Protein AF-A0A958IVW7-F1 (afdb_monomer_lite)

Foldseek 3Di:
DVVVVVVVVLVVCVVVVVPDVLQVVVCLVVPDDNDDPCRCVVVDDQPPHDDDDPDDSNCSNVD

Secondary structure (DSSP, 8-state):
-HHHHHHHHHHHHHHHHHHSTTT-HHHHHTT-----HHHHHHH---TT--------SSSGGG-

Structure (mmCIF, N/CA/C/O backbone):
data_AF-A0A958IVW7-F1
#
_entry.id   AF-A0A958IVW7-F1
#
loop_
_atom_site.group_PDB
_atom_site.id
_atom_site.type_symbol
_atom_site.label_atom_id
_atom_site.label_alt_id
_atom_site.label_comp_id
_atom_site.label_asym_id
_atom_site.label_entity_id
_atom_site.label_seq_id
_atom_site.pdbx_PDB_ins_code
_atom_site.Cartn_x
_atom_site.Cartn_y
_atom_site.Cartn_z
_atom_site.occupancy
_atom_site.B_iso_or_equiv
_atom_site.auth_seq_id
_atom_site.auth_comp_id
_atom_site.auth_asym_id
_atom_site.auth_atom_id
_atom_site.pdbx_PDB_model_num
ATOM 1 N N . ARG A 1 1 ? 20.288 5.367 -14.534 1.00 59.19 1 ARG A N 1
ATOM 2 C CA . ARG A 1 1 ? 20.378 3.957 -14.995 1.00 59.19 1 ARG A CA 1
ATOM 3 C C . ARG A 1 1 ? 19.746 2.941 -14.025 1.00 59.19 1 ARG A C 1
ATOM 5 O O . ARG A 1 1 ? 19.226 1.946 -14.501 1.00 59.19 1 ARG A O 1
ATOM 12 N N . TYR A 1 2 ? 19.725 3.168 -12.700 1.00 63.50 2 TYR A N 1
ATOM 13 C CA . TYR A 1 2 ? 19.034 2.280 -11.738 1.00 63.50 2 TYR A CA 1
ATOM 14 C C . TYR A 1 2 ? 17.502 2.258 -11.876 1.00 63.50 2 TYR A C 1
ATOM 16 O O . TYR A 1 2 ? 16.879 1.229 -11.635 1.00 63.50 2 TYR A O 1
ATOM 24 N N . PHE A 1 3 ? 16.892 3.367 -12.307 1.00 83.06 3 PHE A N 1
ATOM 25 C CA . PHE A 1 3 ? 15.436 3.477 -12.430 1.00 83.06 3 PHE A CA 1
ATOM 26 C C . PHE A 1 3 ? 14.819 2.464 -13.406 1.00 83.06 3 PHE A C 1
ATOM 28 O O . PHE A 1 3 ? 13.779 1.896 -13.088 1.00 83.06 3 PHE A O 1
ATOM 35 N N . ASP A 1 4 ? 15.479 2.156 -14.527 1.00 92.88 4 ASP A N 1
ATOM 36 C CA . ASP A 1 4 ? 14.962 1.188 -15.507 1.00 92.88 4 ASP A CA 1
ATOM 37 C C . ASP A 1 4 ? 14.998 -0.246 -14.972 1.00 92.88 4 ASP A C 1
ATOM 39 O O . ASP A 1 4 ? 14.040 -1.002 -15.135 1.00 92.88 4 ASP A O 1
ATOM 43 N N . LEU A 1 5 ? 16.078 -0.610 -14.273 1.00 92.81 5 LEU A N 1
ATOM 44 C CA . LEU A 1 5 ? 16.199 -1.914 -13.620 1.00 92.81 5 LEU A CA 1
ATOM 45 C C . LEU A 1 5 ? 15.195 -2.057 -12.474 1.00 92.81 5 LEU A C 1
ATOM 47 O O . LEU A 1 5 ? 14.550 -3.099 -12.357 1.00 92.81 5 LEU A O 1
ATOM 51 N N . ASN A 1 6 ? 15.004 -1.004 -11.676 1.00 89.31 6 ASN A N 1
ATOM 52 C CA . ASN A 1 6 ? 14.005 -0.986 -10.611 1.00 89.31 6 ASN A CA 1
ATOM 53 C C . ASN A 1 6 ? 12.594 -1.137 -11.182 1.00 89.31 6 ASN A C 1
ATOM 55 O O . ASN A 1 6 ? 11.838 -1.982 -10.706 1.00 89.31 6 ASN A O 1
ATOM 59 N N . LYS A 1 7 ? 12.267 -0.388 -12.241 1.00 90.12 7 LYS A N 1
ATOM 60 C CA . LYS A 1 7 ? 10.986 -0.485 -12.946 1.00 90.12 7 LYS A CA 1
ATOM 61 C C . LYS A 1 7 ? 10.762 -1.886 -13.511 1.00 90.12 7 LYS A C 1
ATOM 63 O O . LYS A 1 7 ? 9.695 -2.459 -13.318 1.00 90.12 7 LYS A O 1
ATOM 68 N N . ALA A 1 8 ? 11.768 -2.473 -14.157 1.00 93.56 8 ALA A N 1
ATOM 69 C CA . ALA A 1 8 ? 11.677 -3.830 -14.688 1.00 93.56 8 ALA A CA 1
ATOM 70 C C . ALA A 1 8 ? 11.465 -4.869 -13.575 1.00 93.56 8 ALA A C 1
ATOM 72 O O . ALA A 1 8 ? 10.643 -5.773 -13.718 1.00 93.56 8 ALA A O 1
ATOM 73 N N . ALA A 1 9 ? 12.175 -4.735 -12.454 1.00 91.75 9 ALA A N 1
ATOM 74 C CA . ALA A 1 9 ? 12.022 -5.620 -11.307 1.00 91.75 9 ALA A CA 1
ATOM 75 C C . ALA A 1 9 ? 10.628 -5.496 -10.669 1.00 91.75 9 ALA A C 1
ATOM 77 O O . ALA A 1 9 ? 10.014 -6.510 -10.341 1.00 91.75 9 ALA A O 1
ATOM 78 N N . TRP A 1 10 ? 10.109 -4.273 -10.546 1.00 91.12 10 TRP A N 1
ATOM 79 C CA . TRP A 1 10 ? 8.739 -4.005 -10.108 1.00 91.12 10 TRP A CA 1
ATOM 80 C C . TRP A 1 10 ? 7.713 -4.659 -11.032 1.00 91.12 10 TRP A C 1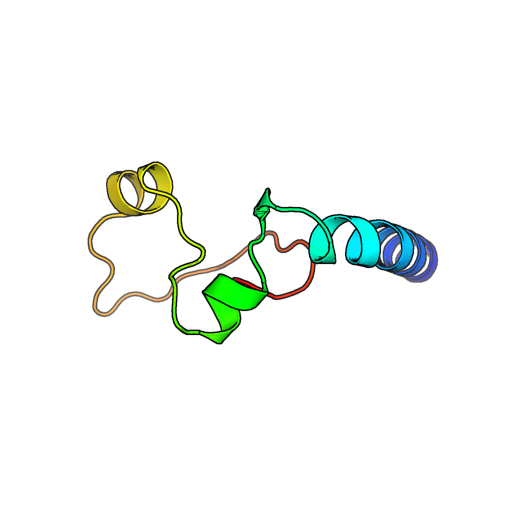
ATOM 82 O O . TRP A 1 10 ? 6.950 -5.507 -10.578 1.00 91.12 10 TRP A O 1
ATOM 92 N N . ASN A 1 11 ? 7.784 -4.388 -12.337 1.00 92.44 11 ASN A N 1
ATOM 93 C CA . ASN A 1 11 ? 6.866 -4.950 -13.330 1.00 92.44 11 ASN A CA 1
ATOM 94 C C . ASN A 1 11 ? 6.858 -6.486 -13.352 1.00 92.44 11 ASN A C 1
ATOM 96 O O . ASN A 1 11 ? 5.839 -7.087 -13.679 1.00 92.44 11 ASN A O 1
ATOM 100 N N . ARG A 1 12 ? 7.975 -7.141 -13.007 1.00 93.75 12 ARG A N 1
ATOM 101 C CA . ARG A 1 12 ? 8.032 -8.608 -12.890 1.00 93.75 12 ARG A CA 1
ATOM 102 C C . ARG A 1 12 ? 7.344 -9.134 -11.630 1.00 93.75 12 ARG A C 1
ATOM 104 O O . ARG A 1 12 ? 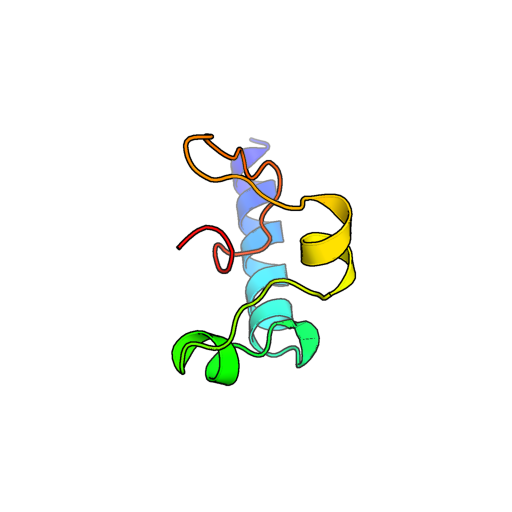6.754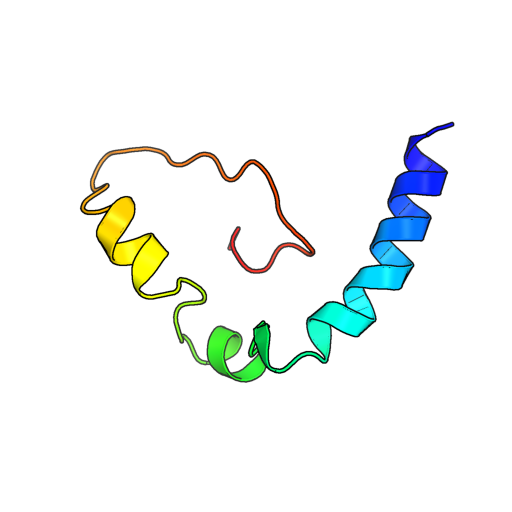 -10.209 -11.678 1.00 93.75 12 ARG A O 1
ATOM 111 N N . ARG A 1 13 ? 7.426 -8.409 -10.510 1.00 92.69 13 ARG A N 1
ATOM 112 C CA . ARG A 1 13 ? 6.861 -8.832 -9.217 1.00 92.69 13 ARG A CA 1
ATOM 113 C C . ARG A 1 13 ? 5.370 -8.539 -9.096 1.00 92.69 13 ARG A C 1
ATOM 115 O O . ARG A 1 13 ? 4.640 -9.377 -8.574 1.00 92.69 13 ARG A O 1
ATOM 122 N N . THR A 1 14 ? 4.907 -7.403 -9.617 1.00 92.50 14 THR A N 1
ATOM 123 C CA . THR A 1 14 ? 3.506 -6.968 -9.498 1.00 92.50 14 THR A CA 1
ATOM 124 C C . THR A 1 14 ? 2.500 -8.051 -9.910 1.00 92.50 14 THR A C 1
ATOM 126 O O . THR A 1 14 ? 1.625 -8.348 -9.104 1.00 92.50 14 THR A O 1
ATOM 129 N N . PRO A 1 15 ? 2.629 -8.751 -11.057 1.00 93.12 15 PRO A N 1
ATOM 130 C CA . PRO A 1 15 ? 1.660 -9.781 -11.437 1.00 93.12 15 PRO A CA 1
ATOM 131 C C . PRO A 1 15 ? 1.609 -10.968 -10.466 1.00 93.12 15 PRO A C 1
ATOM 133 O O . PRO A 1 15 ? 0.562 -11.597 -10.326 1.00 93.12 15 PRO A O 1
ATOM 136 N N . VAL A 1 16 ? 2.729 -11.297 -9.811 1.00 92.69 16 VAL A N 1
ATOM 137 C CA . VAL A 1 16 ? 2.786 -12.355 -8.790 1.00 92.69 16 VAL A CA 1
ATOM 138 C C . VAL A 1 16 ? 2.033 -11.911 -7.541 1.00 92.69 16 VAL A C 1
ATOM 140 O O . VAL A 1 16 ? 1.210 -12.664 -7.028 1.00 92.69 16 VAL A O 1
ATOM 143 N N . HIS A 1 17 ? 2.265 -10.677 -7.093 1.00 89.81 17 HIS A N 1
ATOM 144 C CA . HIS A 1 17 ? 1.560 -10.096 -5.955 1.00 89.81 17 HIS A CA 1
ATOM 145 C C . HIS A 1 17 ? 0.053 -9.981 -6.222 1.00 89.81 17 HIS A C 1
ATOM 147 O O . HIS A 1 17 ? -0.734 -10.475 -5.423 1.00 89.81 17 HIS A O 1
ATOM 153 N N . CYS A 1 18 ? -0.360 -9.474 -7.388 1.00 89.75 18 CYS A N 1
ATOM 154 C CA . CYS A 1 18 ? -1.778 -9.316 -7.725 1.00 89.75 18 CYS A CA 1
ATOM 155 C C . CYS A 1 18 ? -2.566 -10.634 -7.769 1.00 89.75 18 CYS A C 1
ATOM 157 O O . CYS A 1 18 ? -3.771 -10.632 -7.544 1.00 89.75 18 CYS A O 1
ATOM 159 N N . ARG A 1 19 ? -1.915 -11.762 -8.082 1.00 89.38 19 ARG A N 1
ATOM 160 C CA . ARG A 1 19 ? -2.560 -13.088 -8.097 1.00 89.38 19 ARG A CA 1
ATOM 161 C C . ARG A 1 19 ? -2.450 -13.833 -6.769 1.00 89.38 19 ARG A C 1
ATOM 163 O O . ARG A 1 19 ? -3.008 -14.920 -6.633 1.00 89.38 19 ARG A O 1
ATOM 170 N N . SER A 1 20 ? -1.689 -13.303 -5.816 1.00 88.69 20 SER A N 1
ATOM 171 C CA . SER A 1 20 ? -1.488 -13.950 -4.527 1.00 88.69 20 SER A CA 1
ATOM 172 C C . SER A 1 20 ? -2.722 -13.789 -3.650 1.00 88.69 20 SER A C 1
ATOM 174 O O . SER A 1 20 ? -3.269 -12.696 -3.524 1.00 88.69 20 SER A O 1
ATOM 176 N N . LYS A 1 21 ? -3.094 -14.867 -2.952 1.00 87.81 21 LYS A N 1
ATOM 177 C CA . LYS A 1 21 ? -4.122 -14.825 -1.903 1.00 87.81 21 LYS A CA 1
ATOM 178 C C . LYS A 1 21 ? -3.773 -13.852 -0.776 1.00 87.81 21 LYS A C 1
ATOM 180 O O . LYS A 1 21 ? -4.679 -13.373 -0.115 1.00 87.81 21 LYS A O 1
ATOM 185 N N . PHE A 1 22 ? -2.484 -13.566 -0.576 1.00 87.00 22 PHE A N 1
ATOM 186 C CA . PHE A 1 22 ? -2.013 -12.651 0.463 1.00 87.00 22 PHE A CA 1
ATOM 187 C C . PHE A 1 22 ? -2.619 -11.249 0.328 1.00 87.00 22 PHE A C 1
ATOM 189 O O . PHE A 1 22 ? -3.041 -10.678 1.321 1.00 87.00 22 PHE A O 1
ATOM 196 N N . TYR A 1 23 ? -2.697 -10.721 -0.896 1.00 88.44 23 TYR A N 1
ATOM 197 C CA . TYR A 1 23 ? -3.184 -9.360 -1.135 1.00 88.44 23 TYR A CA 1
ATOM 198 C C . TYR A 1 23 ? -4.703 -9.273 -1.305 1.00 88.44 23 TYR A C 1
ATOM 200 O O . TYR A 1 23 ? -5.227 -8.167 -1.321 1.00 88.44 23 TYR A O 1
ATOM 208 N N . ASP A 1 24 ? -5.396 -10.412 -1.459 1.00 90.50 24 ASP A N 1
ATOM 209 C CA . ASP A 1 24 ? -6.863 -10.517 -1.546 1.00 90.50 24 ASP A CA 1
ATOM 210 C C . ASP A 1 24 ? -7.521 -9.334 -2.286 1.00 90.50 24 ASP A C 1
ATOM 212 O O . ASP A 1 24 ? -8.342 -8.601 -1.734 1.00 90.50 24 ASP A O 1
ATOM 216 N N . LEU A 1 25 ? -7.104 -9.097 -3.539 1.00 90.94 25 LEU A N 1
ATOM 217 C CA . LEU A 1 25 ? -7.494 -7.890 -4.281 1.00 90.94 25 LEU A CA 1
ATOM 218 C C . LEU A 1 25 ? -9.005 -7.748 -4.450 1.00 90.94 25 LEU A C 1
ATOM 220 O O . LEU A 1 25 ? -9.519 -6.634 -4.458 1.00 90.94 25 LEU A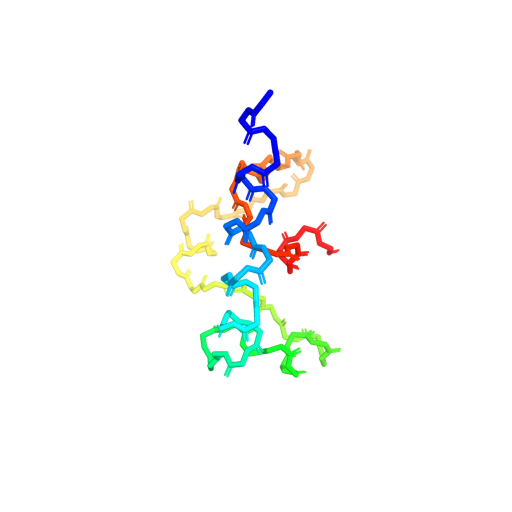 O 1
ATOM 224 N N . GLU A 1 26 ? -9.710 -8.863 -4.614 1.00 91.19 26 GLU A N 1
ATOM 225 C CA . GLU A 1 26 ? -11.163 -8.854 -4.755 1.00 91.19 26 GLU A CA 1
ATOM 226 C C . GLU A 1 26 ? -11.834 -8.493 -3.425 1.00 91.19 26 GLU A C 1
ATOM 228 O O . GLU A 1 26 ? -12.723 -7.640 -3.406 1.00 91.19 26 GLU A O 1
ATOM 233 N N . GLY A 1 27 ? -11.346 -9.035 -2.302 1.00 91.88 27 GLY A N 1
ATOM 234 C CA . GLY A 1 27 ? -11.772 -8.613 -0.971 1.00 91.88 27 GLY A CA 1
ATOM 235 C C . GLY A 1 27 ? -11.508 -7.126 -0.733 1.00 91.88 27 GLY A C 1
ATOM 236 O O . GLY A 1 27 ? -12.423 -6.401 -0.340 1.00 91.88 27 GLY A O 1
ATOM 237 N N . PHE A 1 28 ? -10.306 -6.642 -1.045 1.00 90.75 28 PHE A N 1
ATOM 238 C CA . PHE A 1 28 ? -9.954 -5.226 -0.914 1.00 90.75 28 PHE A CA 1
ATOM 239 C C . PHE A 1 28 ? -10.878 -4.316 -1.737 1.00 90.75 28 PHE A C 1
ATOM 241 O O . PHE A 1 28 ? -11.464 -3.380 -1.199 1.00 90.75 28 PHE A O 1
ATOM 248 N N . LYS A 1 29 ? -11.106 -4.635 -3.019 1.00 89.81 29 LYS A N 1
ATOM 249 C CA . LYS A 1 29 ? -12.043 -3.890 -3.883 1.00 89.81 29 LYS A CA 1
ATOM 250 C C . LYS A 1 29 ? -13.481 -3.903 -3.360 1.00 89.81 29 LYS A C 1
ATOM 252 O O . LYS A 1 29 ? -14.227 -2.970 -3.637 1.00 89.81 29 LYS A O 1
ATOM 257 N N . SER A 1 30 ? -13.875 -4.939 -2.616 1.00 93.88 30 SER A N 1
ATOM 258 C CA . SER A 1 30 ? -15.185 -5.019 -1.955 1.00 93.88 30 SER A CA 1
ATOM 259 C C . SER A 1 30 ? -15.279 -4.235 -0.635 1.00 93.88 30 SER A C 1
ATOM 261 O O . SER A 1 30 ? -16.335 -4.231 -0.008 1.00 93.88 30 SER A O 1
ATOM 263 N N . GLY A 1 31 ? -14.206 -3.551 -0.217 1.00 90.56 31 GLY A N 1
ATOM 264 C CA . GLY A 1 31 ? -14.159 -2.721 0.992 1.00 90.56 31 GLY A CA 1
ATOM 265 C C . GLY A 1 31 ? -13.550 -3.406 2.217 1.00 90.56 31 GLY A C 1
ATOM 266 O O . GLY A 1 31 ? -13.621 -2.865 3.320 1.00 90.56 31 GLY A O 1
ATOM 267 N N . LYS A 1 32 ? -12.945 -4.589 2.060 1.00 90.81 32 LYS A N 1
ATOM 268 C CA . LYS A 1 32 ? -12.178 -5.225 3.138 1.00 90.81 32 LYS A CA 1
ATOM 269 C C . LYS A 1 32 ? -10.877 -4.452 3.375 1.00 90.81 32 LYS A C 1
ATOM 271 O O . LYS A 1 32 ? -10.184 -4.100 2.426 1.00 90.81 32 LYS A O 1
ATOM 276 N N . SER A 1 33 ? -10.522 -4.244 4.642 1.00 89.25 33 SER A N 1
ATOM 277 C CA . SER A 1 33 ? -9.221 -3.672 5.008 1.00 89.25 33 SER A CA 1
ATOM 278 C C . SER A 1 33 ? -8.077 -4.581 4.549 1.00 89.25 33 SER A C 1
ATOM 280 O O . SER A 1 33 ? -8.163 -5.802 4.704 1.00 89.25 33 SER A O 1
ATOM 282 N N . SER A 1 34 ? -7.005 -3.991 4.016 1.00 89.00 34 SER A N 1
ATOM 283 C CA . SER A 1 34 ? -5.754 -4.704 3.734 1.00 89.00 34 SER A CA 1
ATOM 284 C C . SER A 1 34 ? -4.857 -4.859 4.967 1.00 89.00 34 SER A C 1
ATOM 286 O O . SER A 1 34 ? -3.950 -5.688 4.954 1.00 89.00 34 SER A O 1
ATOM 288 N N . LEU A 1 35 ? -5.129 -4.106 6.040 1.00 89.69 35 LEU A N 1
ATOM 289 C CA . LEU A 1 35 ? -4.365 -4.162 7.284 1.00 89.69 35 LEU A CA 1
ATOM 290 C C . LEU A 1 35 ? -4.654 -5.456 8.050 1.00 89.69 35 LEU A C 1
ATOM 292 O O . LEU A 1 35 ? -5.810 -5.832 8.270 1.00 89.69 35 LEU A O 1
ATOM 296 N N . ASN A 1 36 ? -3.591 -6.102 8.508 1.00 88.94 36 ASN A N 1
ATOM 297 C CA . ASN A 1 36 ? -3.629 -7.274 9.367 1.00 88.94 36 ASN A CA 1
ATOM 298 C C . ASN A 1 36 ? -3.834 -6.878 10.834 1.00 88.94 36 ASN A C 1
ATOM 300 O O . ASN A 1 36 ? -3.612 -5.737 11.236 1.00 88.94 36 ASN A O 1
ATOM 304 N N . TYR A 1 37 ? -4.214 -7.855 11.661 1.00 91.31 37 TYR A N 1
ATOM 305 C CA . TYR A 1 37 ? -4.502 -7.614 13.078 1.00 91.31 37 TYR A CA 1
ATOM 306 C C . TYR A 1 37 ? -3.307 -7.008 13.835 1.00 91.31 37 TYR A C 1
ATOM 308 O O . TYR A 1 37 ? -3.501 -6.069 14.595 1.00 91.31 37 TYR A O 1
ATOM 316 N N . ILE A 1 38 ? -2.080 -7.472 13.560 1.00 93.25 38 ILE A N 1
ATOM 317 C CA . ILE A 1 38 ? -0.857 -6.952 14.194 1.00 93.25 38 ILE A CA 1
ATOM 318 C C . ILE A 1 38 ? -0.666 -5.472 13.854 1.00 93.25 38 ILE A C 1
ATOM 320 O O . ILE A 1 38 ? -0.318 -4.681 14.716 1.00 93.25 38 ILE A O 1
ATOM 324 N N . GLU A 1 39 ? -0.922 -5.068 12.607 1.00 90.75 39 GLU A N 1
ATOM 325 C CA . GLU A 1 39 ? -0.776 -3.667 12.198 1.00 90.75 39 GLU A CA 1
ATOM 326 C C . GLU A 1 39 ? -1.779 -2.778 12.937 1.00 90.75 39 GLU A C 1
ATOM 328 O O . GLU A 1 39 ? -1.422 -1.699 13.399 1.00 90.75 39 GLU A O 1
ATOM 333 N N . LEU A 1 40 ? -3.016 -3.249 13.105 1.00 91.44 40 LEU A N 1
ATOM 334 C CA . LEU A 1 40 ? -4.044 -2.531 13.858 1.00 91.44 40 LEU A CA 1
ATOM 335 C C . LEU A 1 40 ? -3.710 -2.437 15.355 1.00 91.44 40 LEU A C 1
ATOM 337 O O . LEU A 1 40 ? -3.905 -1.377 15.950 1.00 91.44 40 LEU A O 1
ATOM 341 N N . GLU A 1 41 ? -3.202 -3.516 15.954 1.00 95.06 41 GLU A N 1
ATOM 342 C CA . GLU A 1 41 ? -2.827 -3.563 17.373 1.00 95.06 41 GLU A CA 1
ATOM 343 C C . GLU A 1 41 ? -1.609 -2.685 17.681 1.00 95.06 41 GLU A C 1
ATOM 345 O O . GLU A 1 41 ? -1.636 -1.914 18.639 1.00 95.06 41 GLU A O 1
ATOM 350 N N . GLU A 1 42 ? -0.566 -2.760 16.856 1.00 95.00 42 GLU A N 1
ATOM 351 C CA . GLU A 1 42 ? 0.698 -2.061 17.095 1.00 95.00 42 GLU A CA 1
ATOM 352 C C . GLU A 1 42 ? 0.623 -0.568 16.740 1.00 95.00 42 GLU A C 1
ATOM 354 O O . GLU A 1 42 ? 1.21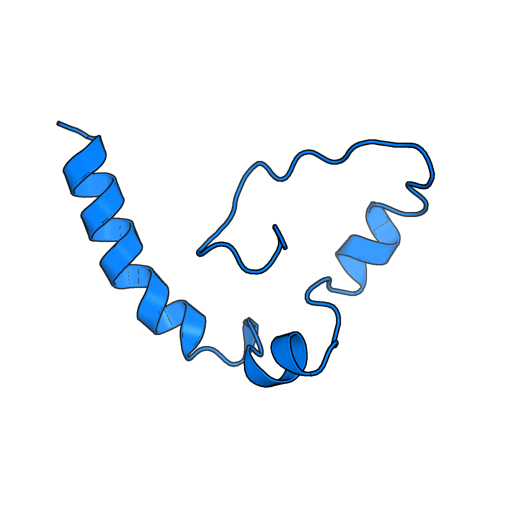6 0.267 17.426 1.00 95.00 42 GLU A O 1
ATOM 359 N N . VAL A 1 43 ? -0.102 -0.197 15.675 1.00 92.81 43 VAL A N 1
ATOM 360 C CA . VAL A 1 43 ? -0.253 1.217 15.282 1.00 92.81 43 VAL A CA 1
ATOM 361 C C . VAL A 1 43 ? -1.248 1.939 16.196 1.00 92.81 43 VAL A C 1
ATOM 363 O O . VAL A 1 43 ? -1.016 3.092 16.574 1.00 92.81 43 VAL A O 1
ATOM 366 N N . GLY A 1 44 ? -2.347 1.271 16.555 1.00 92.56 44 GLY A N 1
ATOM 367 C CA . GLY A 1 44 ? -3.393 1.822 17.408 1.00 92.56 44 GLY A CA 1
ATOM 368 C C . GLY A 1 44 ? -4.116 3.039 16.813 1.00 92.56 44 GLY A C 1
ATOM 369 O O . GLY A 1 44 ? -4.265 3.193 15.601 1.00 92.56 44 GLY A O 1
ATOM 370 N N . GLU A 1 45 ? -4.614 3.917 17.689 1.00 94.56 45 GLU A N 1
ATOM 371 C CA . GLU A 1 45 ? -5.408 5.088 17.300 1.00 94.56 45 GLU A CA 1
ATOM 372 C C . GLU A 1 45 ? -4.540 6.207 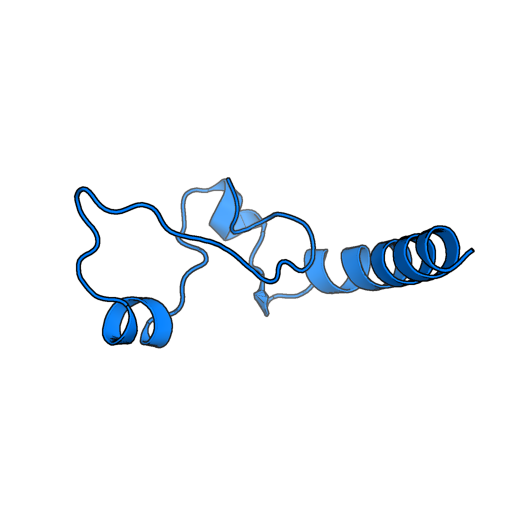16.693 1.00 94.56 45 GLU A C 1
ATOM 374 O O . GLU A 1 45 ? -3.579 6.707 17.293 1.00 94.56 45 GLU A O 1
ATOM 379 N N . VAL A 1 46 ? -4.931 6.653 15.498 1.00 94.00 46 VAL A N 1
ATOM 380 C CA . VAL A 1 46 ? -4.187 7.627 14.683 1.00 94.00 46 VAL A CA 1
ATOM 381 C C . VAL A 1 46 ? -5.028 8.833 14.263 1.00 94.00 46 VAL A C 1
ATOM 383 O O . VAL A 1 46 ? -4.581 9.642 13.449 1.00 94.00 46 VAL A O 1
ATOM 386 N N . ARG A 1 47 ? -6.234 9.009 14.816 1.00 95.88 47 ARG A N 1
ATOM 387 C CA . ARG A 1 47 ? -7.106 10.154 14.527 1.00 95.88 47 ARG A CA 1
ATOM 388 C C . ARG A 1 47 ? -6.368 11.484 14.675 1.00 95.88 47 ARG A C 1
ATOM 390 O O . ARG A 1 47 ? -5.749 11.769 15.697 1.00 95.88 47 ARG A O 1
ATOM 397 N N . GLY A 1 48 ? -6.467 12.310 13.635 1.00 97.38 48 GLY A N 1
ATOM 398 C CA . GLY A 1 48 ? -5.821 13.623 13.574 1.00 97.38 48 GLY A CA 1
ATOM 399 C C . GLY A 1 48 ? -4.320 13.585 13.266 1.00 97.38 48 GLY A C 1
ATOM 400 O O . GLY A 1 48 ? -3.693 14.641 13.244 1.00 97.38 48 GLY A O 1
ATOM 401 N N . LYS A 1 49 ? -3.736 12.406 13.015 1.00 95.62 49 LYS A N 1
ATOM 402 C CA . LYS A 1 49 ? -2.336 12.251 12.601 1.00 95.62 49 LYS A CA 1
ATOM 403 C C . LYS A 1 49 ? -2.233 12.018 11.094 1.00 95.62 49 LYS A C 1
ATOM 405 O O . LYS A 1 49 ? -3.186 11.607 10.441 1.00 95.62 49 LYS A O 1
ATOM 410 N N . SER A 1 50 ? -1.046 12.272 10.551 1.00 93.12 50 SER A N 1
ATOM 411 C CA . SER A 1 50 ? -0.665 11.859 9.196 1.00 93.12 50 SER A CA 1
ATOM 412 C C . SER A 1 50 ? 0.211 10.610 9.273 1.00 93.12 50 SER A C 1
ATOM 414 O O . SER A 1 50 ? 1.075 10.527 10.147 1.00 93.12 50 SER A O 1
ATOM 416 N N . LEU A 1 51 ? 0.001 9.657 8.364 1.00 89.56 51 LEU A N 1
ATOM 417 C CA . LEU A 1 51 ? 0.797 8.434 8.255 1.00 89.56 51 LEU A CA 1
ATOM 418 C C . LEU A 1 51 ? 1.671 8.470 7.000 1.00 89.56 51 LEU A C 1
ATOM 420 O O . LEU A 1 51 ? 1.240 8.934 5.946 1.00 89.56 51 LEU A O 1
ATOM 424 N N . LEU A 1 52 ? 2.900 7.964 7.121 1.00 89.31 52 LEU A N 1
ATOM 425 C CA . LEU A 1 52 ? 3.849 7.841 6.018 1.00 89.31 52 LEU A CA 1
ATOM 426 C C . LEU A 1 52 ? 4.043 6.367 5.665 1.00 89.31 52 LEU A C 1
ATOM 428 O O . LEU A 1 52 ? 4.643 5.607 6.423 1.00 89.31 52 LEU A O 1
ATOM 432 N N . HIS A 1 53 ? 3.573 5.980 4.485 1.00 87.25 53 HIS A N 1
ATOM 433 C CA . HIS A 1 53 ? 3.753 4.638 3.950 1.00 87.25 53 HIS A CA 1
ATOM 434 C C . HIS A 1 53 ? 5.079 4.559 3.174 1.00 87.25 53 HIS A C 1
ATOM 436 O O . HIS A 1 53 ? 5.172 4.985 2.023 1.00 87.25 53 HIS A O 1
ATOM 442 N N . LEU A 1 54 ? 6.136 4.058 3.821 1.00 86.06 54 LEU A N 1
ATOM 443 C CA . LEU A 1 54 ? 7.501 4.062 3.267 1.00 86.06 54 LEU A CA 1
ATOM 444 C C . LEU A 1 54 ? 7.751 2.993 2.197 1.00 86.06 54 LEU A C 1
ATOM 446 O O . LEU A 1 54 ? 8.635 3.159 1.355 1.00 86.06 54 LEU A O 1
ATOM 450 N N . GLN A 1 55 ? 7.019 1.882 2.242 1.00 81.25 55 GLN A N 1
ATOM 451 C CA . GLN A 1 55 ? 7.256 0.744 1.365 1.00 81.25 55 GLN A CA 1
ATOM 452 C C . GLN A 1 55 ? 5.942 0.162 0.882 1.00 81.25 55 GLN A C 1
ATOM 454 O O . GLN A 1 55 ? 5.218 -0.442 1.657 1.00 81.25 55 GLN A O 1
ATOM 459 N N . CYS A 1 56 ? 5.720 0.259 -0.425 1.00 83.44 56 CYS A N 1
ATOM 460 C CA . CYS A 1 56 ? 4.609 -0.390 -1.096 1.00 83.44 56 CYS A CA 1
ATOM 461 C C . CYS A 1 56 ? 5.118 -1.426 -2.105 1.00 83.44 56 CYS A C 1
ATOM 463 O O . CYS A 1 56 ? 6.233 -1.303 -2.617 1.00 83.44 56 CYS A O 1
ATOM 465 N N . HIS A 1 57 ? 4.289 -2.420 -2.434 1.00 85.44 57 HIS A N 1
ATOM 466 C CA . HIS A 1 57 ? 4.594 -3.421 -3.462 1.00 85.44 57 HIS A CA 1
ATOM 467 C C . HIS A 1 57 ? 3.969 -3.123 -4.830 1.00 85.44 57 HIS A C 1
ATOM 469 O O . HIS A 1 57 ? 4.541 -3.517 -5.847 1.00 85.44 57 HIS A O 1
ATOM 475 N N . PHE A 1 58 ? 2.795 -2.480 -4.870 1.00 87.75 58 PHE A N 1
ATOM 476 C CA . PHE A 1 58 ? 2.099 -2.096 -6.114 1.00 87.75 58 PHE A CA 1
ATOM 477 C C . PHE A 1 58 ? 0.965 -1.062 -5.934 1.00 87.75 58 PHE A C 1
ATOM 479 O O . PHE A 1 58 ? 0.182 -0.857 -6.855 1.00 87.75 58 PHE A O 1
ATOM 486 N N . GLY A 1 59 ? 0.888 -0.386 -4.787 1.00 82.94 59 GLY A N 1
ATOM 487 C CA . GLY A 1 59 ? -0.035 0.729 -4.533 1.00 82.94 59 GLY A CA 1
ATOM 488 C C . GLY A 1 59 ? -1.358 0.370 -3.852 1.00 82.94 59 GLY A C 1
ATOM 489 O O . GLY A 1 59 ? -2.217 1.238 -3.771 1.00 82.94 59 GLY A O 1
ATOM 490 N N . GLN A 1 60 ? -1.544 -0.869 -3.379 1.00 86.38 60 GLN A N 1
ATOM 491 C CA . GLN A 1 60 ? -2.794 -1.282 -2.725 1.00 86.38 60 GLN A CA 1
ATOM 492 C C . GLN A 1 60 ? -3.072 -0.491 -1.442 1.00 86.38 60 GLN A C 1
ATOM 494 O O . GLN A 1 60 ? -4.156 0.050 -1.286 1.00 86.38 60 GLN A O 1
ATOM 499 N N . ASP A 1 61 ? -2.079 -0.378 -0.562 1.00 78.44 61 ASP A N 1
ATOM 500 C CA . ASP A 1 61 ? -2.248 0.160 0.798 1.00 78.44 61 ASP A CA 1
ATOM 501 C C . ASP A 1 61 ? -2.085 1.690 0.879 1.00 78.44 61 ASP A C 1
ATOM 503 O O . ASP A 1 61 ? -1.843 2.250 1.945 1.00 78.44 61 ASP A O 1
ATOM 507 N N . THR A 1 62 ? -2.111 2.371 -0.270 1.00 67.62 62 THR A N 1
ATOM 508 C CA . THR A 1 62 ? -1.912 3.829 -0.389 1.00 67.62 62 THR A CA 1
ATOM 509 C C . THR A 1 62 ? -3.184 4.560 -0.853 1.00 67.62 62 THR A C 1
ATOM 511 O O . THR A 1 62 ? -3.171 5.787 -0.940 1.00 67.62 62 THR A O 1
ATOM 514 N N . LEU A 1 63 ? -4.266 3.829 -1.149 1.00 55.78 63 LEU A N 1
ATOM 515 C CA . LEU A 1 63 ? -5.585 4.345 -1.550 1.00 55.78 63 LEU A CA 1
ATOM 516 C C . LEU A 1 63 ? -6.582 4.242 -0.395 1.00 55.78 63 LEU A C 1
ATOM 518 O O . LEU A 1 63 ? -7.370 5.200 -0.243 1.00 55.78 63 LEU A O 1
#

Sequence (63 aa):
RYFDLNKAAWNRRTPVHCRSKFYDLEGFKSGKSSLNYIELEEVGEVRGKSLLHLQCHFGQDTL

Radius of gyration: 14.37 Å; chains: 1; bounding box: 36×28×33 Å

pLDDT: mean 88.52, std 7.94, range [55.78, 97.38]